Protein AF-A0A956KJZ8-F1 (afdb_monomer_lite)

Sequence (177 aa):
SEICVVSADRAAKLALGELGDSLGNTTLSHRFGDIADRRLLDSLNPMGWNHVMVLPPDRIEVATEADAQVLIALLHLRDLAEISKRPFSVVSEMRDVRSRDLAEVARADDFIISDRFLGLLLAQVSENPDLAVVFDEIFDPAGSEIYLRPATDYVLADREVDMHTLIEAGLRHGEVV

Secondary structure (DSSP, 8-state):
-EEEEEES-TTHHHHHHHHHHH-SS-EEEEEES-TT-HHHHHHH-GGG-SEEEE---TT--SHHHHHHHHHHHHHHHHHHHHHHT---EEEEE-S-HHHHHHHHHTT-SEEEE-HHHHHHHHHHHHH-TTHHHHHHHHHSSSS-------GGGTS-TTS---HHHHHHHHHHTT---

Structure (mmCIF, N/CA/C/O backbone):
data_AF-A0A956KJZ8-F1
#
_entry.id   AF-A0A956KJZ8-F1
#
loop_
_atom_site.group_PDB
_atom_site.id
_atom_site.type_symbol
_atom_site.label_atom_id
_atom_site.label_alt_id
_atom_site.label_comp_id
_atom_site.label_asym_id
_atom_site.label_entity_id
_atom_site.label_seq_id
_atom_site.pdbx_PDB_ins_code
_atom_site.Cartn_x
_atom_site.Cartn_y
_atom_site.Cartn_z
_atom_site.occupancy
_atom_site.B_iso_or_equiv
_atom_site.auth_seq_id
_atom_site.auth_comp_id
_atom_site.auth_asym_id
_atom_site.auth_atom_id
_atom_site.pdbx_PDB_model_num
ATOM 1 N N . SER A 1 1 ? -0.113 -17.307 0.979 1.00 86.38 1 SER A N 1
ATOM 2 C CA . SER A 1 1 ? -0.206 -16.115 0.112 1.00 86.38 1 SER A CA 1
ATOM 3 C C . SER A 1 1 ? 0.892 -16.143 -0.937 1.00 86.38 1 SER A C 1
ATOM 5 O O . SER A 1 1 ? 1.833 -16.912 -0.778 1.00 86.38 1 SER A O 1
ATOM 7 N N . GLU A 1 2 ? 0.787 -15.355 -2.004 1.00 92.31 2 GLU A N 1
ATOM 8 C CA . GLU A 1 2 ? 1.819 -15.254 -3.046 1.00 92.31 2 GLU A CA 1
ATOM 9 C C . GLU A 1 2 ? 2.195 -13.785 -3.253 1.00 92.31 2 GLU A C 1
ATOM 11 O O . GLU A 1 2 ? 1.316 -12.925 -3.259 1.00 92.31 2 GLU A O 1
ATOM 16 N N . ILE A 1 3 ? 3.490 -13.503 -3.418 1.00 94.12 3 ILE A N 1
ATOM 17 C CA . ILE A 1 3 ? 4.012 -12.188 -3.800 1.00 94.12 3 ILE A CA 1
ATOM 18 C C . ILE A 1 3 ? 4.891 -12.357 -5.042 1.00 94.12 3 ILE A C 1
ATOM 20 O O . ILE A 1 3 ? 5.822 -13.166 -5.056 1.00 94.12 3 ILE A O 1
ATOM 24 N N . CYS A 1 4 ? 4.625 -11.563 -6.079 1.00 94.31 4 CYS A N 1
ATOM 25 C CA . CYS A 1 4 ? 5.500 -11.417 -7.239 1.00 94.31 4 CYS A CA 1
ATOM 26 C C . CYS A 1 4 ? 6.158 -10.038 -7.212 1.00 94.31 4 CYS A C 1
ATOM 28 O O . CYS A 1 4 ? 5.480 -9.022 -7.347 1.00 94.31 4 CYS A O 1
ATOM 30 N N . VAL A 1 5 ? 7.483 -10.003 -7.084 1.00 94.88 5 VAL A N 1
ATOM 31 C CA . VAL A 1 5 ? 8.261 -8.760 -7.127 1.00 94.88 5 VAL A CA 1
ATOM 32 C C . VAL A 1 5 ? 8.785 -8.530 -8.538 1.00 94.88 5 VAL A C 1
ATOM 34 O O . VAL A 1 5 ? 9.417 -9.410 -9.131 1.00 94.88 5 VAL A O 1
ATOM 37 N N . VAL A 1 6 ? 8.548 -7.330 -9.061 1.00 94.25 6 VAL A N 1
ATOM 38 C CA . VAL A 1 6 ? 9.080 -6.869 -10.346 1.00 94.25 6 VAL A CA 1
ATOM 39 C C . VAL A 1 6 ? 10.152 -5.829 -10.074 1.00 94.25 6 VAL A C 1
ATOM 41 O O . VAL A 1 6 ? 9.886 -4.841 -9.397 1.00 94.25 6 VAL A O 1
ATOM 44 N N . SER A 1 7 ? 11.366 -6.048 -10.570 1.00 92.25 7 SER A N 1
ATOM 45 C CA . SER A 1 7 ? 12.454 -5.087 -10.385 1.00 92.25 7 SER A CA 1
ATOM 46 C C . SER A 1 7 ? 13.453 -5.128 -11.534 1.00 92.25 7 SER A C 1
ATOM 48 O O . SER A 1 7 ? 13.789 -6.192 -12.060 1.00 92.25 7 SER A O 1
ATOM 50 N N . ALA A 1 8 ? 13.979 -3.959 -11.896 1.00 89.62 8 ALA A N 1
ATOM 51 C CA . ALA A 1 8 ? 15.104 -3.828 -12.816 1.00 89.62 8 ALA A CA 1
ATOM 52 C C . ALA A 1 8 ? 16.460 -4.031 -12.109 1.00 89.62 8 ALA A C 1
ATOM 54 O O . ALA A 1 8 ? 17.511 -4.006 -12.757 1.00 89.62 8 ALA A O 1
ATOM 55 N N . ASP A 1 9 ? 16.469 -4.241 -10.787 1.00 89.12 9 ASP A N 1
ATOM 56 C CA . ASP A 1 9 ? 17.687 -4.520 -10.038 1.00 89.12 9 ASP A CA 1
ATOM 57 C C . ASP A 1 9 ? 18.096 -5.992 -10.173 1.00 89.12 9 ASP A C 1
ATOM 59 O O . ASP A 1 9 ? 17.392 -6.923 -9.780 1.00 89.12 9 ASP A O 1
ATOM 63 N N . ARG A 1 10 ? 19.301 -6.221 -10.700 1.00 83.69 10 ARG A N 1
ATOM 64 C CA . ARG A 1 10 ? 19.864 -7.569 -10.838 1.00 83.69 10 ARG A CA 1
ATOM 65 C C . ARG A 1 10 ? 20.178 -8.220 -9.491 1.00 83.69 10 ARG A C 1
ATOM 67 O O . ARG A 1 10 ? 20.184 -9.448 -9.420 1.00 83.69 10 ARG A O 1
ATOM 74 N N . ALA A 1 11 ? 20.426 -7.428 -8.448 1.00 88.38 11 ALA A N 1
ATOM 75 C CA . ALA A 1 11 ? 20.665 -7.926 -7.098 1.00 88.38 11 ALA A CA 1
ATOM 76 C C . ALA A 1 11 ? 19.375 -8.411 -6.415 1.00 88.38 11 ALA A C 1
ATOM 78 O O . ALA A 1 11 ? 19.447 -9.278 -5.543 1.00 88.38 11 ALA A O 1
ATOM 79 N N . ALA A 1 12 ? 18.201 -7.933 -6.854 1.00 89.50 12 ALA A N 1
ATOM 80 C CA . ALA A 1 12 ? 16.920 -8.273 -6.236 1.00 89.50 12 ALA A CA 1
ATOM 81 C C . ALA A 1 12 ? 16.673 -9.785 -6.211 1.00 89.50 12 ALA A C 1
ATOM 83 O O . ALA A 1 12 ? 16.219 -10.316 -5.206 1.00 89.50 12 ALA A O 1
ATOM 84 N N . LYS A 1 13 ? 17.044 -10.516 -7.272 1.00 89.31 13 LYS A N 1
ATOM 85 C CA . LYS A 1 13 ? 16.836 -11.973 -7.323 1.00 89.31 13 LYS A CA 1
ATOM 86 C C . LYS A 1 13 ? 17.518 -12.711 -6.166 1.00 89.31 13 LYS A C 1
ATOM 88 O O . LYS A 1 13 ? 16.949 -13.669 -5.656 1.00 89.31 13 LYS A O 1
ATOM 93 N N . LEU A 1 14 ? 18.734 -12.300 -5.803 1.00 89.94 14 LEU A N 1
ATOM 94 C CA . LEU A 1 14 ? 19.489 -12.938 -4.725 1.00 89.94 14 LEU A CA 1
ATOM 95 C C . LEU A 1 14 ? 18.870 -12.597 -3.367 1.00 89.94 14 LEU A C 1
ATOM 97 O O . LEU A 1 14 ? 18.540 -13.507 -2.617 1.00 89.94 14 LEU A O 1
ATOM 101 N N . ALA A 1 15 ? 18.631 -11.306 -3.112 1.00 90.62 15 ALA A N 1
ATOM 102 C CA . ALA A 1 15 ? 18.035 -10.831 -1.864 1.00 90.62 15 ALA A CA 1
ATOM 103 C C . ALA A 1 15 ? 16.642 -11.439 -1.612 1.00 90.62 15 ALA A C 1
ATOM 105 O O . ALA A 1 15 ? 16.332 -11.862 -0.504 1.00 90.62 15 ALA A O 1
ATOM 106 N N . LEU A 1 16 ? 15.816 -11.546 -2.658 1.00 91.75 16 LEU A N 1
ATOM 107 C CA . LEU A 1 16 ? 14.505 -12.192 -2.578 1.00 91.75 16 LEU A CA 1
ATOM 108 C C . LEU A 1 16 ? 14.628 -13.708 -2.373 1.00 91.75 16 LEU A C 1
ATOM 110 O O . LEU A 1 16 ? 13.782 -14.291 -1.710 1.00 91.75 16 LEU A O 1
ATOM 114 N N . GLY A 1 17 ? 15.667 -14.357 -2.903 1.00 89.62 17 GLY A N 1
ATOM 115 C CA . GLY A 1 17 ? 15.928 -15.771 -2.624 1.00 89.62 17 GLY A CA 1
ATOM 116 C C . GLY A 1 17 ? 16.179 -16.022 -1.136 1.00 89.62 17 GLY A C 1
ATOM 117 O O . GLY A 1 17 ? 15.500 -16.846 -0.534 1.00 89.62 17 GLY A O 1
ATOM 118 N N . GLU A 1 18 ? 17.085 -15.246 -0.537 1.00 91.00 18 GLU A N 1
ATOM 119 C CA . GLU A 1 18 ? 17.408 -15.327 0.896 1.00 91.00 18 GLU A CA 1
ATOM 120 C C . GLU A 1 18 ? 16.196 -14.999 1.779 1.00 91.00 18 GLU A C 1
ATOM 122 O O . GLU A 1 18 ? 15.930 -15.691 2.761 1.00 91.00 18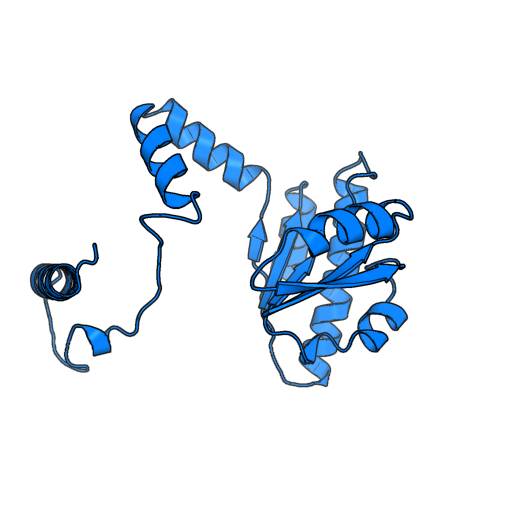 GLU A O 1
ATOM 127 N N . LEU A 1 19 ? 15.421 -13.974 1.405 1.00 91.75 19 LEU A N 1
ATOM 128 C CA . LEU A 1 19 ? 14.190 -13.626 2.110 1.00 91.75 19 LEU A CA 1
ATOM 129 C C . LEU A 1 19 ? 13.147 -14.742 1.998 1.00 91.75 19 LEU A C 1
ATOM 131 O O . LEU A 1 19 ? 12.525 -15.089 2.999 1.00 91.75 19 LEU A O 1
ATOM 135 N N . GLY A 1 20 ? 12.971 -15.321 0.807 1.00 90.69 20 GLY A N 1
ATOM 136 C CA . GLY A 1 20 ? 11.999 -16.380 0.538 1.00 90.69 20 GLY A CA 1
ATOM 137 C C . GLY A 1 20 ? 12.170 -17.598 1.443 1.00 90.69 20 GLY A C 1
ATOM 138 O O . GLY A 1 20 ? 11.173 -18.130 1.924 1.00 90.69 20 GLY A O 1
ATOM 139 N N . ASP A 1 21 ? 13.412 -17.972 1.752 1.00 89.50 21 ASP A N 1
ATOM 140 C CA . ASP A 1 21 ? 13.724 -19.096 2.644 1.00 89.50 21 ASP A CA 1
ATOM 141 C C . ASP A 1 21 ? 13.290 -18.848 4.102 1.00 89.50 21 ASP A C 1
ATOM 143 O O . ASP A 1 21 ? 13.084 -19.795 4.863 1.00 89.50 21 ASP A O 1
ATOM 147 N N . SER A 1 22 ? 13.120 -17.583 4.500 1.00 91.50 22 SER A N 1
ATOM 148 C CA . SER A 1 22 ? 12.670 -17.199 5.844 1.00 91.50 22 SER A CA 1
ATOM 149 C C . SER A 1 22 ? 11.145 -17.083 5.990 1.00 91.50 22 SER A C 1
ATOM 151 O O . SER A 1 22 ? 10.640 -16.981 7.110 1.00 91.50 22 SER A O 1
ATOM 153 N N . LEU A 1 23 ? 10.389 -17.099 4.885 1.00 90.94 23 LEU A N 1
ATOM 154 C CA . LEU A 1 23 ? 8.942 -16.873 4.896 1.00 90.94 23 LEU A CA 1
ATOM 155 C C . LEU A 1 23 ? 8.174 -18.176 5.164 1.00 90.94 23 LEU A C 1
ATOM 157 O O . LEU A 1 23 ? 8.284 -19.145 4.420 1.00 90.94 23 LEU A O 1
ATOM 161 N N . GLY A 1 24 ? 7.324 -18.187 6.196 1.00 90.31 24 GLY A N 1
ATOM 162 C CA . GLY A 1 24 ? 6.520 -19.370 6.548 1.00 90.31 24 GLY A CA 1
ATOM 163 C C . GLY A 1 24 ? 5.178 -19.490 5.814 1.00 90.31 24 GLY A C 1
ATOM 164 O O . GLY A 1 24 ? 4.697 -20.595 5.581 1.00 90.31 24 GLY A O 1
ATOM 165 N N . ASN A 1 25 ? 4.570 -18.359 5.435 1.00 90.44 25 ASN A N 1
ATOM 166 C CA . ASN A 1 25 ? 3.172 -18.301 4.970 1.00 90.44 25 ASN A CA 1
ATOM 167 C C . ASN A 1 25 ? 3.009 -17.750 3.540 1.00 90.44 25 ASN A C 1
ATOM 169 O O . ASN A 1 25 ? 1.884 -17.660 3.026 1.00 90.44 25 ASN A O 1
ATOM 173 N N . THR A 1 26 ? 4.114 -17.374 2.890 1.00 92.94 26 THR A N 1
ATOM 174 C CA . THR A 1 26 ? 4.093 -16.672 1.603 1.00 92.94 26 THR A CA 1
ATOM 175 C C . THR A 1 26 ? 5.145 -17.209 0.653 1.00 92.94 26 THR A C 1
ATOM 177 O O . THR A 1 26 ? 6.315 -17.303 1.005 1.00 92.94 26 THR A O 1
ATOM 180 N N . THR A 1 27 ? 4.732 -17.518 -0.574 1.00 92.00 27 THR A N 1
ATOM 181 C CA . THR A 1 27 ? 5.649 -17.849 -1.663 1.00 92.00 27 THR A CA 1
ATOM 182 C C . THR A 1 27 ? 6.068 -16.582 -2.392 1.00 92.00 27 THR A C 1
ATOM 184 O O . THR A 1 27 ? 5.223 -15.760 -2.753 1.00 92.00 27 THR A O 1
ATOM 187 N N . LEU A 1 28 ? 7.367 -16.443 -2.635 1.00 94.31 28 LEU A N 1
ATOM 188 C CA . LEU A 1 28 ? 7.949 -15.276 -3.282 1.00 94.31 28 LEU A CA 1
ATOM 189 C C . LEU A 1 28 ? 8.457 -15.644 -4.676 1.00 94.31 28 LEU A C 1
ATOM 191 O O . LEU A 1 28 ? 9.179 -16.626 -4.851 1.00 94.31 28 LEU A O 1
ATOM 195 N N . SER A 1 29 ? 8.101 -14.842 -5.673 1.00 92.81 29 SER A N 1
ATOM 196 C CA . SER A 1 29 ? 8.642 -14.947 -7.026 1.00 92.81 29 SER A CA 1
ATOM 197 C C . SER A 1 29 ? 9.227 -13.613 -7.478 1.00 92.81 29 SER A C 1
ATOM 199 O O . SER A 1 29 ? 8.850 -12.546 -6.993 1.00 92.81 29 SER A O 1
ATOM 201 N N . HIS A 1 30 ? 10.180 -13.676 -8.407 1.00 93.88 30 HIS A N 1
ATOM 202 C CA . HIS A 1 30 ? 10.850 -12.496 -8.943 1.00 93.88 30 HIS A CA 1
ATOM 203 C C . HIS A 1 30 ? 10.786 -12.468 -10.468 1.00 93.88 30 HIS A C 1
ATOM 205 O O . HIS A 1 30 ? 11.073 -13.466 -11.140 1.00 93.88 30 HIS A O 1
ATOM 211 N N . ARG A 1 31 ? 10.468 -11.295 -11.015 1.00 93.56 31 ARG A N 1
ATOM 212 C CA . ARG A 1 31 ? 10.462 -11.004 -12.448 1.00 93.56 31 ARG A CA 1
ATOM 213 C C . ARG A 1 31 ? 11.357 -9.797 -12.706 1.00 93.56 31 ARG A C 1
ATOM 215 O O . ARG A 1 31 ? 11.109 -8.708 -12.207 1.00 93.56 31 ARG A O 1
ATOM 222 N N . PHE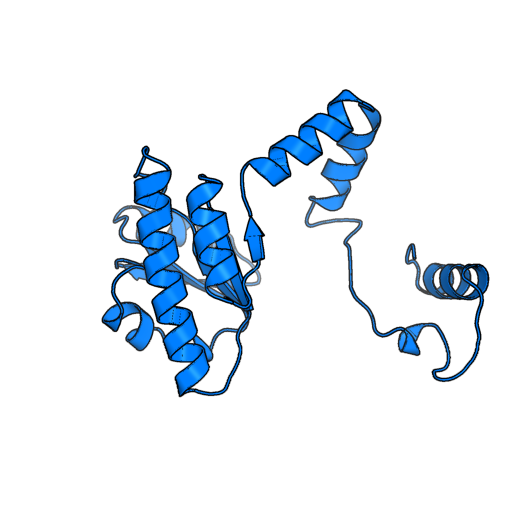 A 1 32 ? 12.400 -10.000 -13.504 1.00 93.56 32 PHE A N 1
ATOM 223 C CA . PHE A 1 32 ? 13.275 -8.904 -13.901 1.00 93.56 32 PHE A CA 1
ATOM 224 C C . PHE A 1 32 ? 12.590 -8.041 -14.963 1.00 93.56 32 PHE A C 1
ATOM 226 O O . PHE A 1 32 ? 12.160 -8.578 -15.987 1.00 93.56 32 PHE A O 1
ATOM 233 N N . GLY A 1 33 ? 12.539 -6.728 -14.754 1.00 92.75 33 GLY A N 1
ATOM 234 C CA . GLY A 1 33 ? 12.029 -5.795 -15.753 1.00 92.75 33 GLY A CA 1
ATOM 235 C C . GLY A 1 33 ? 11.684 -4.414 -15.204 1.00 92.75 33 GLY A C 1
ATOM 236 O O . GLY A 1 33 ? 11.777 -4.167 -14.005 1.00 92.75 33 GLY A O 1
ATOM 237 N N . ASP A 1 34 ? 11.319 -3.521 -16.119 1.00 91.81 34 ASP A N 1
ATOM 238 C CA . ASP A 1 34 ? 10.945 -2.137 -15.838 1.00 91.81 34 ASP A CA 1
ATOM 239 C C . ASP A 1 34 ? 9.426 -2.019 -15.656 1.00 91.81 34 ASP A C 1
ATOM 241 O O . ASP A 1 34 ? 8.656 -2.449 -16.516 1.00 91.81 34 ASP A O 1
ATOM 245 N N . ILE A 1 35 ? 8.999 -1.423 -14.544 1.00 91.62 35 ILE A N 1
ATOM 246 C CA . ILE A 1 35 ? 7.585 -1.192 -14.228 1.00 91.62 35 ILE A CA 1
ATOM 247 C C . ILE A 1 35 ? 6.912 -0.215 -15.204 1.00 91.62 35 ILE A C 1
ATOM 249 O O . ILE A 1 35 ? 5.694 -0.257 -15.356 1.00 91.62 35 ILE A O 1
ATOM 253 N N . ALA A 1 36 ? 7.685 0.622 -15.901 1.00 91.50 36 ALA A N 1
ATOM 254 C CA . ALA A 1 36 ? 7.182 1.508 -16.943 1.00 91.50 36 ALA A CA 1
ATOM 255 C C . ALA A 1 36 ? 6.953 0.788 -18.291 1.00 91.50 36 ALA A C 1
ATOM 257 O O . ALA A 1 36 ? 6.367 1.373 -19.203 1.00 91.50 36 ALA A O 1
ATOM 258 N N . ASP A 1 37 ? 7.380 -0.474 -18.455 1.00 94.75 37 ASP A N 1
ATOM 259 C CA . ASP A 1 37 ? 7.144 -1.241 -19.684 1.00 94.75 37 ASP A CA 1
ATOM 260 C C . ASP A 1 37 ? 5.758 -1.902 -19.681 1.00 94.75 37 ASP A C 1
ATOM 262 O O . ASP A 1 37 ? 5.509 -2.914 -19.017 1.00 94.75 37 ASP A O 1
ATOM 266 N N . ARG A 1 38 ? 4.859 -1.385 -20.525 1.00 93.31 38 ARG A N 1
ATOM 267 C CA . ARG A 1 38 ? 3.517 -1.949 -20.706 1.00 93.31 38 ARG A CA 1
ATOM 268 C C . ARG A 1 38 ? 3.514 -3.437 -21.064 1.00 93.31 38 ARG A C 1
ATOM 270 O O . ARG A 1 38 ? 2.670 -4.173 -20.563 1.00 93.31 38 ARG A O 1
ATOM 277 N N . ARG A 1 39 ? 4.437 -3.910 -21.908 1.00 94.19 39 ARG A N 1
ATOM 278 C CA . ARG A 1 39 ? 4.453 -5.324 -22.329 1.00 94.19 39 ARG A CA 1
ATOM 279 C C . ARG A 1 39 ? 4.779 -6.246 -21.164 1.00 94.19 39 ARG A C 1
ATOM 281 O O . ARG A 1 39 ? 4.248 -7.356 -21.088 1.00 94.19 39 ARG A O 1
ATOM 288 N N . LEU A 1 40 ? 5.652 -5.791 -20.266 1.00 94.56 40 LEU A N 1
ATOM 289 C CA . LEU A 1 40 ? 5.950 -6.509 -19.038 1.00 94.56 40 LEU A CA 1
ATOM 290 C C . LEU A 1 40 ? 4.704 -6.580 -18.158 1.00 94.56 40 LEU A C 1
ATOM 292 O O . LEU A 1 40 ? 4.332 -7.685 -17.764 1.00 94.56 40 LEU A O 1
ATOM 296 N N . LEU A 1 41 ? 4.048 -5.442 -17.907 1.00 92.44 41 LEU A N 1
ATOM 297 C CA . LEU A 1 41 ? 2.823 -5.385 -17.106 1.00 92.44 41 LEU A CA 1
ATOM 298 C C . LEU A 1 41 ? 1.735 -6.304 -17.672 1.00 92.44 41 LEU A C 1
ATOM 300 O O . LEU A 1 41 ? 1.188 -7.111 -16.926 1.00 92.44 41 LEU A O 1
ATOM 304 N N . ASP A 1 42 ? 1.503 -6.289 -18.986 1.00 92.25 42 ASP A N 1
ATOM 305 C CA . ASP A 1 42 ? 0.559 -7.198 -19.651 1.00 92.25 42 ASP A CA 1
ATOM 306 C C . ASP A 1 42 ? 0.899 -8.675 -19.374 1.00 92.25 42 ASP A C 1
ATOM 308 O O . ASP A 1 42 ? 0.022 -9.483 -19.064 1.00 92.25 42 ASP A O 1
ATOM 312 N N . SER A 1 43 ? 2.187 -9.037 -19.430 1.00 93.69 43 SER A N 1
ATOM 313 C CA . SER A 1 43 ? 2.659 -10.413 -19.203 1.00 93.69 43 SER A CA 1
ATOM 314 C C . SER A 1 43 ? 2.499 -10.910 -17.760 1.00 93.69 43 SER A C 1
ATOM 316 O O . SER A 1 43 ? 2.582 -12.118 -17.513 1.00 93.69 43 SER A O 1
ATOM 318 N N . LEU A 1 44 ? 2.322 -9.994 -16.804 1.00 92.19 44 LEU A N 1
ATOM 319 C CA . LEU A 1 44 ? 2.135 -10.304 -15.385 1.00 92.19 44 LEU A CA 1
ATOM 320 C C . LEU A 1 44 ? 0.670 -10.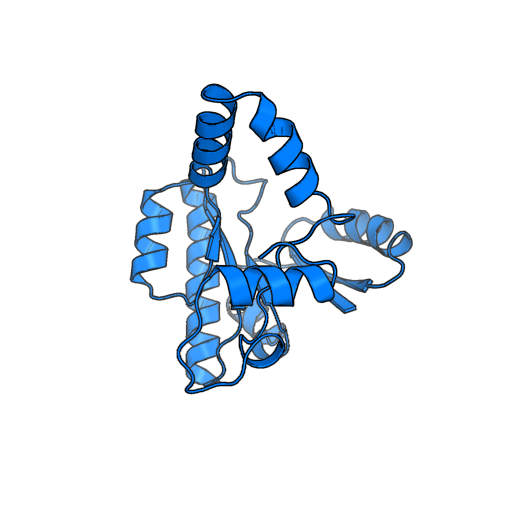560 -15.032 1.00 92.19 44 LEU A C 1
ATOM 322 O O . LEU A 1 44 ? 0.398 -11.072 -13.948 1.00 92.19 44 LEU A O 1
ATOM 326 N N . ASN A 1 45 ? -0.252 -10.227 -15.942 1.00 89.38 45 ASN A N 1
ATOM 327 C CA . ASN A 1 45 ? -1.693 -10.283 -15.723 1.00 89.38 45 ASN A CA 1
ATOM 328 C C . ASN A 1 45 ? -2.099 -9.655 -14.367 1.00 89.38 45 ASN A C 1
ATOM 330 O O . ASN A 1 45 ? -2.551 -10.378 -13.473 1.00 89.38 45 ASN A O 1
ATOM 334 N N . PRO A 1 46 ? -1.958 -8.323 -14.193 1.00 87.19 46 PRO A N 1
ATOM 335 C CA . PRO A 1 46 ? -2.191 -7.635 -12.917 1.00 87.19 46 PRO A CA 1
ATOM 336 C C . PRO A 1 46 ? -3.589 -7.906 -12.346 1.00 87.19 46 PRO A C 1
ATOM 338 O O . PRO A 1 46 ? -3.770 -8.004 -11.141 1.00 87.19 46 PRO A O 1
ATOM 341 N N . MET A 1 47 ? -4.554 -8.167 -13.230 1.00 83.19 47 MET A N 1
ATOM 342 C CA . MET A 1 47 ? -5.945 -8.502 -12.913 1.00 83.19 47 MET A CA 1
ATOM 343 C C . MET A 1 47 ? -6.133 -9.800 -12.118 1.00 83.19 47 MET A C 1
ATOM 345 O O . MET A 1 47 ? -7.223 -10.054 -11.605 1.00 83.19 47 MET A O 1
ATOM 349 N N . GLY A 1 48 ? -5.118 -10.666 -12.092 1.00 88.00 48 GLY A N 1
ATOM 350 C CA . GLY A 1 48 ? -5.111 -11.885 -11.286 1.00 88.00 48 GLY A CA 1
ATOM 351 C C . GLY A 1 48 ? -4.730 -11.651 -9.822 1.00 88.00 48 GLY A C 1
ATOM 352 O O . GLY A 1 48 ? -4.902 -12.560 -9.015 1.00 88.00 48 GLY A O 1
ATOM 353 N N . TRP A 1 49 ? -4.231 -10.461 -9.482 1.00 88.88 49 TRP A N 1
ATOM 354 C CA . TRP A 1 49 ? -3.735 -10.122 -8.152 1.00 88.88 49 TRP A CA 1
ATOM 355 C C . TRP A 1 49 ? -4.778 -9.328 -7.364 1.00 88.88 49 TRP A C 1
ATOM 357 O O . TRP A 1 49 ? -5.519 -8.522 -7.922 1.00 88.88 49 TRP A O 1
ATOM 367 N N . ASN A 1 50 ? -4.843 -9.554 -6.050 1.00 85.25 50 ASN A N 1
ATOM 368 C CA . ASN A 1 50 ? -5.772 -8.820 -5.183 1.00 85.25 50 ASN A CA 1
ATOM 369 C C . ASN A 1 50 ? -5.319 -7.374 -4.948 1.00 85.25 50 ASN A C 1
ATOM 371 O O . ASN A 1 50 ? -6.148 -6.466 -4.907 1.00 85.25 50 ASN A O 1
ATOM 375 N N . HIS A 1 51 ? -4.006 -7.185 -4.822 1.00 87.56 51 HIS A N 1
ATOM 376 C CA . HIS A 1 51 ? -3.367 -5.901 -4.575 1.00 87.56 51 HIS A CA 1
ATOM 377 C C . HIS A 1 51 ? -2.115 -5.788 -5.439 1.00 87.56 51 HIS A C 1
ATOM 379 O O . HIS A 1 51 ? -1.370 -6.760 -5.585 1.00 87.56 51 HIS A O 1
ATOM 385 N N . VAL A 1 52 ? -1.881 -4.600 -5.985 1.00 91.12 52 VAL A N 1
ATOM 386 C CA . VAL A 1 52 ? -0.669 -4.262 -6.732 1.00 91.12 52 VAL A CA 1
ATOM 387 C C . VAL A 1 52 ? 0.003 -3.090 -6.032 1.00 91.12 52 VAL A C 1
ATOM 389 O O . VAL A 1 52 ? -0.635 -2.077 -5.769 1.00 91.12 52 VAL A O 1
ATOM 392 N N . MET A 1 53 ? 1.287 -3.230 -5.714 1.00 91.94 53 MET A N 1
ATOM 393 C CA . MET A 1 53 ? 2.083 -2.164 -5.107 1.00 91.94 53 MET A CA 1
ATOM 394 C C . MET A 1 53 ? 3.092 -1.638 -6.125 1.00 91.94 53 MET A C 1
ATOM 396 O O . MET A 1 53 ? 3.835 -2.423 -6.715 1.00 91.94 53 MET A O 1
ATOM 400 N N . VAL A 1 54 ? 3.116 -0.322 -6.329 1.00 91.56 54 VAL A N 1
ATOM 401 C CA . VAL A 1 54 ? 4.042 0.361 -7.239 1.00 91.56 54 VAL A CA 1
ATOM 402 C C . VAL A 1 54 ? 4.920 1.299 -6.424 1.00 91.56 54 VAL A C 1
ATOM 404 O O . VAL A 1 54 ? 4.453 2.283 -5.861 1.00 91.56 54 VAL A O 1
ATOM 407 N N . LEU A 1 55 ? 6.206 0.981 -6.340 1.00 89.62 55 LEU A N 1
ATOM 408 C CA . LEU A 1 55 ? 7.156 1.740 -5.533 1.00 89.62 55 LEU A CA 1
ATOM 409 C C . LEU A 1 55 ? 8.141 2.487 -6.441 1.00 89.62 55 LEU A C 1
ATOM 411 O O . LEU A 1 55 ? 8.521 1.952 -7.491 1.00 89.62 55 LEU A O 1
ATOM 415 N N . PRO A 1 56 ? 8.561 3.708 -6.065 1.00 87.69 56 PRO A N 1
ATOM 416 C CA . PRO A 1 56 ? 9.573 4.445 -6.799 1.00 87.69 56 PRO A CA 1
ATOM 417 C C . PRO A 1 56 ? 10.902 3.676 -6.773 1.00 87.69 56 PRO A C 1
ATOM 419 O O . PRO A 1 56 ? 11.266 3.105 -5.745 1.00 87.69 56 PRO A O 1
ATOM 422 N N . PRO A 1 57 ? 11.671 3.654 -7.874 1.00 84.25 57 PRO A N 1
ATOM 423 C CA . PRO A 1 57 ? 12.972 3.000 -7.874 1.00 84.25 57 PRO A CA 1
ATOM 424 C C . PRO A 1 57 ? 13.947 3.681 -6.902 1.00 84.25 57 PRO A C 1
ATOM 426 O O . PRO A 1 57 ? 14.302 4.845 -7.081 1.00 84.25 57 PRO A O 1
ATOM 429 N N . ASP A 1 58 ? 14.475 2.930 -5.934 1.00 76.56 58 ASP A N 1
ATOM 430 C CA . ASP A 1 58 ? 15.399 3.462 -4.916 1.00 76.56 58 ASP A CA 1
ATOM 431 C C . ASP A 1 58 ? 16.709 4.022 -5.483 1.00 76.56 58 ASP A C 1
ATOM 433 O O . ASP A 1 58 ? 17.361 4.860 -4.866 1.00 76.56 58 ASP A O 1
ATOM 437 N N . ARG A 1 59 ? 17.110 3.568 -6.674 1.00 77.44 59 ARG A N 1
ATOM 438 C CA . ARG A 1 59 ? 18.350 4.001 -7.338 1.00 77.44 59 ARG A CA 1
ATOM 439 C C . ARG A 1 59 ? 18.227 5.359 -8.034 1.00 77.44 59 ARG A C 1
ATOM 441 O O . ARG A 1 59 ? 19.238 5.873 -8.506 1.00 77.44 59 ARG A O 1
ATOM 448 N N . ILE A 1 60 ? 17.019 5.913 -8.138 1.00 80.19 60 ILE A N 1
ATOM 449 C CA . ILE A 1 60 ? 16.785 7.233 -8.722 1.00 80.19 60 ILE A CA 1
ATOM 450 C C . ILE A 1 60 ? 16.672 8.235 -7.574 1.00 80.19 60 ILE A C 1
ATOM 452 O O . ILE A 1 60 ? 15.667 8.295 -6.867 1.00 80.19 60 ILE A O 1
ATOM 456 N N . GLU A 1 61 ? 17.729 9.023 -7.385 1.00 80.25 61 GLU A N 1
ATOM 457 C CA . GLU A 1 61 ? 17.787 10.030 -6.316 1.00 80.25 61 GLU A CA 1
ATOM 458 C C . GLU A 1 61 ? 16.834 11.202 -6.577 1.00 80.25 61 GLU A C 1
ATOM 460 O O . GLU A 1 61 ? 16.293 11.803 -5.649 1.00 80.25 61 GLU A O 1
ATOM 465 N N . VAL A 1 62 ? 16.610 11.535 -7.850 1.00 85.56 62 VAL A N 1
ATOM 466 C CA . VAL A 1 62 ? 15.734 12.637 -8.239 1.00 85.56 62 VAL A CA 1
ATOM 467 C C . VAL A 1 62 ? 14.279 12.187 -8.113 1.00 85.56 62 VAL A C 1
ATOM 469 O O . VAL A 1 62 ? 13.764 11.475 -8.971 1.00 85.56 62 VAL A O 1
ATOM 472 N N . ALA A 1 63 ? 13.607 12.646 -7.054 1.00 82.94 63 ALA A N 1
ATOM 473 C CA . ALA A 1 63 ? 12.213 12.314 -6.743 1.00 82.94 63 ALA A CA 1
ATOM 474 C C . ALA A 1 63 ? 11.274 12.420 -7.957 1.00 82.94 63 ALA A C 1
ATOM 476 O O . ALA A 1 63 ? 10.526 11.493 -8.240 1.00 82.94 63 ALA A O 1
ATOM 477 N N . THR A 1 64 ? 11.369 13.502 -8.732 1.00 84.94 64 THR A N 1
ATOM 478 C CA . THR A 1 64 ? 10.511 13.718 -9.906 1.00 84.94 64 THR A CA 1
ATOM 479 C C . THR A 1 64 ? 10.727 12.697 -11.023 1.00 84.94 64 THR A C 1
ATOM 481 O O . THR A 1 64 ? 9.787 12.386 -11.749 1.00 84.94 64 THR A O 1
ATOM 484 N N . GLU A 1 65 ? 11.940 12.168 -11.182 1.00 88.12 65 GLU A N 1
ATOM 485 C CA . GLU A 1 65 ? 12.242 11.139 -12.179 1.00 88.12 65 GLU A CA 1
ATOM 486 C C . GLU A 1 65 ? 11.740 9.765 -11.721 1.00 88.12 65 GLU A C 1
ATOM 488 O O . GLU A 1 65 ? 11.141 9.034 -12.512 1.00 88.12 65 GLU A O 1
ATOM 493 N N . ALA A 1 66 ? 11.916 9.440 -10.436 1.00 88.56 66 ALA A N 1
ATOM 494 C CA . ALA A 1 66 ? 11.392 8.210 -9.848 1.00 88.56 66 ALA A CA 1
ATOM 495 C C . ALA A 1 66 ? 9.855 8.178 -9.920 1.00 88.56 66 ALA A C 1
ATOM 497 O O . ALA A 1 66 ? 9.266 7.213 -10.413 1.00 88.56 66 ALA A O 1
ATOM 498 N N . ASP A 1 67 ? 9.214 9.280 -9.526 1.00 88.69 67 ASP A N 1
ATOM 499 C CA . ASP A 1 67 ? 7.762 9.452 -9.564 1.00 88.69 67 ASP A CA 1
ATOM 500 C C . ASP A 1 67 ? 7.202 9.428 -10.993 1.00 88.69 67 ASP A C 1
ATOM 502 O O . ASP A 1 67 ? 6.067 9.002 -11.202 1.00 88.69 67 ASP A O 1
ATOM 506 N N . ALA A 1 68 ? 7.975 9.854 -11.998 1.00 89.12 68 ALA A N 1
ATOM 507 C CA . ALA A 1 68 ? 7.549 9.768 -13.392 1.00 89.12 68 ALA A CA 1
ATOM 508 C C . ALA A 1 68 ? 7.396 8.308 -13.852 1.00 89.12 68 ALA A C 1
ATOM 510 O O . ALA A 1 68 ? 6.439 7.995 -14.561 1.00 89.12 68 ALA A O 1
ATOM 511 N N . GLN A 1 69 ? 8.292 7.406 -13.432 1.00 90.19 69 GLN A N 1
ATOM 512 C CA . GLN A 1 69 ? 8.170 5.975 -13.747 1.00 90.19 69 GLN A CA 1
ATOM 513 C C . GLN A 1 69 ? 6.958 5.351 -13.062 1.00 90.19 69 GLN A C 1
ATOM 515 O O . GLN A 1 69 ? 6.205 4.610 -13.695 1.00 90.19 69 GLN A O 1
ATOM 520 N N . VAL A 1 70 ? 6.740 5.708 -11.795 1.00 90.38 70 VAL A N 1
ATOM 521 C CA . VAL A 1 70 ? 5.547 5.317 -11.042 1.00 90.38 70 VAL A CA 1
ATOM 522 C C . VAL A 1 70 ? 4.288 5.780 -11.773 1.00 90.38 70 VAL A C 1
ATOM 524 O O . VAL A 1 70 ? 3.434 4.958 -12.088 1.00 90.38 70 VAL A O 1
ATOM 527 N N . LEU A 1 71 ? 4.199 7.059 -12.148 1.00 88.81 71 LEU A N 1
ATOM 528 C CA . LEU A 1 71 ? 3.041 7.605 -12.857 1.00 88.81 71 LEU A CA 1
ATOM 529 C C . LEU A 1 71 ? 2.772 6.875 -14.182 1.00 88.81 71 LEU A C 1
ATOM 531 O O . LEU A 1 71 ? 1.621 6.573 -14.491 1.00 88.81 71 LEU A O 1
ATOM 535 N N . ILE A 1 72 ? 3.814 6.553 -14.957 1.00 91.19 72 ILE A N 1
ATOM 536 C CA . ILE A 1 72 ? 3.672 5.765 -16.193 1.00 91.19 72 ILE A CA 1
ATOM 537 C C . ILE A 1 72 ? 3.101 4.372 -15.888 1.00 91.19 72 ILE A C 1
ATOM 539 O O . ILE A 1 72 ? 2.158 3.942 -16.558 1.00 91.19 72 ILE A O 1
ATOM 543 N N . ALA A 1 73 ? 3.620 3.689 -14.864 1.00 91.50 73 ALA A N 1
ATOM 544 C CA . ALA A 1 73 ? 3.115 2.387 -14.440 1.00 91.50 73 ALA A CA 1
ATOM 545 C C . ALA A 1 73 ? 1.638 2.462 -14.009 1.00 91.50 73 ALA A C 1
ATOM 547 O O . ALA A 1 73 ? 0.830 1.653 -14.469 1.00 91.50 73 ALA A O 1
ATOM 548 N N . LEU A 1 74 ? 1.250 3.470 -13.217 1.00 89.62 74 LEU A N 1
ATOM 549 C CA . LEU A 1 74 ? -0.142 3.686 -12.798 1.00 89.62 74 LEU A CA 1
ATOM 550 C C . LEU A 1 74 ? -1.074 3.922 -13.996 1.00 89.62 74 LEU A C 1
ATOM 552 O O . LEU A 1 74 ? -2.144 3.320 -14.085 1.00 89.62 74 LEU A O 1
ATOM 556 N N . LEU A 1 75 ? -0.651 4.727 -14.978 1.00 88.88 75 LEU A N 1
ATOM 557 C CA . LEU A 1 75 ? -1.420 4.948 -16.210 1.00 88.88 75 LEU A CA 1
ATOM 558 C C . LEU A 1 75 ? -1.629 3.646 -16.998 1.00 88.88 75 LEU A C 1
ATOM 560 O O . LEU A 1 75 ? -2.710 3.424 -17.550 1.00 88.88 75 LEU A O 1
ATOM 564 N N . HIS A 1 76 ? -0.615 2.781 -17.054 1.00 90.50 76 HIS A N 1
ATOM 565 C CA . HIS A 1 76 ? -0.721 1.475 -17.698 1.00 90.50 76 HIS A CA 1
ATOM 566 C C . HIS A 1 76 ? -1.651 0.517 -16.949 1.00 90.50 76 HIS A C 1
ATOM 568 O O . HIS A 1 76 ? -2.461 -0.154 -17.590 1.00 90.50 76 HIS A O 1
ATOM 574 N N . LEU A 1 77 ? -1.554 0.466 -15.620 1.00 89.12 77 LEU A N 1
ATOM 575 C CA . LEU A 1 77 ? -2.406 -0.361 -14.766 1.00 89.12 77 LEU A CA 1
ATOM 576 C C . LEU A 1 77 ? -3.876 0.065 -14.848 1.00 89.12 77 LEU A C 1
ATOM 578 O O . LEU A 1 77 ? -4.751 -0.793 -14.968 1.00 89.12 77 LEU A O 1
ATOM 582 N N . ARG A 1 78 ? -4.151 1.372 -14.888 1.00 85.25 78 ARG A N 1
ATOM 583 C CA . ARG A 1 78 ? -5.507 1.901 -15.079 1.00 85.25 78 ARG A CA 1
ATOM 584 C C . ARG A 1 78 ? -6.104 1.479 -16.417 1.00 85.25 78 ARG A C 1
ATOM 586 O O . ARG A 1 78 ? -7.222 0.978 -16.459 1.00 85.25 78 ARG A O 1
ATOM 593 N N . ASP A 1 79 ? -5.359 1.643 -17.509 1.00 87.62 79 ASP A N 1
ATOM 594 C CA . ASP A 1 79 ? -5.827 1.231 -18.838 1.00 87.62 79 ASP A CA 1
ATOM 595 C C . ASP A 1 79 ? -6.146 -0.281 -18.879 1.00 87.62 79 ASP A C 1
ATOM 597 O O . ASP A 1 79 ? -7.161 -0.696 -19.440 1.00 87.62 79 ASP A O 1
ATOM 601 N N . LEU A 1 80 ? -5.359 -1.113 -18.186 1.00 87.50 80 LEU A N 1
ATOM 602 C CA . LEU A 1 80 ? -5.659 -2.539 -18.010 1.00 87.50 80 LEU A CA 1
ATOM 603 C C . LEU A 1 80 ? -6.934 -2.804 -17.194 1.00 87.50 80 LEU A C 1
ATOM 605 O O . LEU A 1 80 ? -7.732 -3.678 -17.563 1.00 87.50 80 LEU A O 1
ATOM 609 N N . ALA A 1 81 ? -7.150 -2.059 -16.109 1.00 84.12 81 ALA A N 1
ATOM 610 C CA . ALA A 1 81 ? -8.357 -2.158 -15.290 1.00 84.12 81 ALA A CA 1
ATOM 611 C C . ALA A 1 81 ? -9.621 -1.783 -16.086 1.00 84.12 81 ALA A C 1
ATOM 613 O O . ALA A 1 81 ? -10.632 -2.491 -16.030 1.00 84.12 81 ALA A O 1
ATOM 614 N N . GLU A 1 82 ? -9.548 -0.716 -16.887 1.00 84.94 82 GLU A N 1
ATOM 615 C CA . GLU A 1 82 ? -10.646 -0.242 -17.735 1.00 84.94 82 GLU A CA 1
ATOM 616 C C . GLU A 1 82 ? -11.021 -1.267 -18.814 1.00 84.94 82 GLU A C 1
ATOM 618 O O . GLU A 1 82 ? -12.199 -1.612 -18.965 1.00 84.94 82 GLU A O 1
ATOM 623 N N . ILE A 1 83 ? -10.027 -1.812 -19.528 1.00 85.25 83 ILE A N 1
ATOM 624 C CA . ILE A 1 83 ? -10.241 -2.817 -20.584 1.00 85.25 83 ILE A CA 1
ATOM 625 C C . ILE A 1 83 ? -10.893 -4.084 -20.017 1.00 85.25 83 ILE A C 1
ATOM 627 O O . ILE A 1 83 ? -11.789 -4.667 -20.633 1.00 85.25 83 ILE A O 1
ATOM 631 N N . SER A 1 84 ? -10.453 -4.517 -18.837 1.00 80.81 84 SER A N 1
ATOM 632 C CA . SER A 1 84 ? -10.913 -5.756 -18.205 1.00 80.81 84 SER A CA 1
ATOM 633 C C . SER A 1 84 ? -12.201 -5.603 -17.387 1.00 80.81 84 SER A C 1
ATOM 635 O O . SER A 1 84 ? -12.775 -6.614 -16.970 1.00 80.81 84 SER A O 1
ATOM 637 N N . LYS A 1 85 ? -12.680 -4.366 -17.174 1.00 80.38 85 LYS A N 1
ATOM 638 C CA . LYS A 1 85 ? -13.839 -4.022 -16.325 1.00 80.38 85 LYS A CA 1
ATOM 639 C C . LYS A 1 85 ? -13.759 -4.623 -14.920 1.00 80.38 85 LYS A C 1
ATOM 641 O O . LYS A 1 85 ? -14.779 -5.000 -14.338 1.00 80.38 85 LYS A O 1
ATOM 646 N N . ARG A 1 86 ? -12.547 -4.751 -14.387 1.00 74.75 86 ARG A N 1
ATOM 647 C CA . ARG A 1 86 ? -12.297 -5.258 -13.040 1.00 74.75 86 ARG A CA 1
ATOM 648 C C . ARG A 1 86 ? -11.410 -4.254 -12.314 1.00 74.75 86 ARG A C 1
ATOM 650 O O . ARG A 1 86 ? -10.241 -4.161 -12.655 1.00 74.75 86 ARG A O 1
ATOM 657 N N . PRO A 1 87 ? -11.921 -3.496 -11.339 1.00 70.06 87 PRO A N 1
ATOM 658 C CA . PRO A 1 87 ? -11.035 -2.705 -10.501 1.00 70.06 87 PRO A CA 1
ATOM 659 C C . PRO A 1 87 ? -10.171 -3.651 -9.655 1.00 70.06 87 PRO A C 1
ATOM 661 O O . PRO A 1 87 ? -10.654 -4.680 -9.173 1.00 70.06 87 PRO A O 1
ATOM 664 N N . PHE A 1 88 ? -8.897 -3.312 -9.490 1.00 74.69 88 PHE A N 1
ATOM 665 C CA . PHE A 1 88 ? -8.001 -3.920 -8.510 1.00 74.69 88 PHE A CA 1
ATOM 666 C C . PHE A 1 88 ? -7.366 -2.802 -7.691 1.00 74.69 88 PHE A C 1
ATOM 668 O O . PHE A 1 88 ? -7.209 -1.687 -8.181 1.00 74.69 88 PHE A O 1
ATOM 675 N N . SER A 1 89 ? -7.045 -3.089 -6.433 1.00 80.44 89 SER A N 1
ATOM 676 C CA . SER A 1 89 ? -6.450 -2.095 -5.545 1.00 80.44 89 SER A CA 1
ATOM 677 C C . SER A 1 89 ? -4.992 -1.885 -5.933 1.00 80.44 89 SER A C 1
ATOM 679 O O . SER A 1 89 ? -4.202 -2.836 -5.912 1.00 80.44 89 SER A O 1
ATOM 681 N N . VAL A 1 90 ? -4.645 -0.646 -6.272 1.00 86.12 90 VAL A N 1
ATOM 682 C CA . VAL A 1 90 ? -3.259 -0.234 -6.470 1.00 86.12 90 VAL A CA 1
ATOM 683 C C . VAL A 1 90 ? -2.848 0.663 -5.312 1.00 86.12 90 VAL A C 1
ATOM 685 O O . VAL A 1 90 ? -3.577 1.557 -4.892 1.00 86.12 90 VAL A O 1
ATOM 688 N N . VAL A 1 91 ? -1.678 0.398 -4.752 1.00 88.12 91 VAL A N 1
ATOM 689 C CA . VAL A 1 91 ? -1.056 1.256 -3.746 1.00 88.12 91 VAL A CA 1
ATOM 690 C C . VAL A 1 91 ? 0.265 1.724 -4.313 1.00 88.12 91 VAL A C 1
ATOM 692 O O . VAL A 1 91 ? 1.029 0.925 -4.853 1.00 88.12 91 VAL A O 1
ATOM 695 N N . SER A 1 92 ? 0.533 3.016 -4.203 1.00 88.06 92 SER A N 1
ATOM 696 C CA . SER A 1 92 ? 1.736 3.619 -4.746 1.00 88.06 92 SER A CA 1
ATOM 697 C C . SER A 1 92 ? 2.417 4.512 -3.729 1.00 88.06 92 SER A C 1
ATOM 699 O O . SER A 1 92 ? 1.765 5.098 -2.871 1.00 88.06 92 SER A O 1
ATOM 701 N N . GLU A 1 93 ? 3.727 4.670 -3.855 1.00 86.75 93 GLU A N 1
ATOM 702 C CA . GLU A 1 93 ? 4.467 5.724 -3.160 1.00 86.75 93 GLU A CA 1
ATOM 703 C C . GLU A 1 93 ? 4.887 6.811 -4.160 1.00 86.75 93 GLU A C 1
ATOM 705 O O . GLU A 1 93 ? 5.246 6.502 -5.297 1.00 86.75 93 GLU A O 1
ATOM 710 N N . MET A 1 94 ? 4.812 8.080 -3.749 1.00 85.56 94 MET A N 1
ATOM 711 C CA . MET A 1 94 ? 5.327 9.228 -4.501 1.00 85.56 94 MET A CA 1
ATOM 712 C C . MET A 1 94 ? 5.984 10.238 -3.562 1.00 85.56 94 MET A C 1
ATOM 714 O O . MET A 1 94 ? 5.429 10.588 -2.517 1.00 85.56 94 MET A O 1
ATOM 718 N N . ARG A 1 95 ? 7.150 10.749 -3.959 1.00 83.44 95 ARG A N 1
ATOM 719 C CA . ARG A 1 95 ? 7.965 11.651 -3.130 1.00 83.44 95 ARG A CA 1
ATOM 720 C C . ARG A 1 95 ? 7.633 13.128 -3.378 1.00 83.44 95 ARG A C 1
ATOM 722 O O . ARG A 1 95 ? 7.608 13.925 -2.442 1.00 83.44 95 ARG A O 1
ATOM 729 N N . ASP A 1 96 ? 7.336 13.508 -4.621 1.00 82.56 96 ASP A N 1
ATOM 730 C CA . ASP A 1 96 ? 7.001 14.876 -5.022 1.00 82.56 96 ASP A CA 1
ATOM 731 C C . ASP A 1 96 ? 5.481 15.130 -5.013 1.00 82.56 96 ASP A C 1
ATOM 733 O O . ASP A 1 96 ? 4.678 14.459 -5.666 1.00 82.56 96 ASP A O 1
ATOM 737 N N . VAL A 1 97 ? 5.086 16.179 -4.291 1.00 78.75 97 VAL A N 1
ATOM 738 C CA . VAL A 1 97 ? 3.692 16.634 -4.146 1.00 78.75 97 VAL A CA 1
ATOM 739 C C . VAL A 1 97 ? 3.029 16.969 -5.488 1.00 78.75 97 VAL A C 1
ATOM 741 O O . VAL A 1 97 ? 1.852 16.678 -5.674 1.00 78.75 97 VAL A O 1
ATOM 744 N N . ARG A 1 98 ? 3.757 17.544 -6.449 1.00 81.31 98 ARG A N 1
ATOM 745 C CA . ARG A 1 98 ? 3.197 17.917 -7.758 1.00 81.31 98 ARG A CA 1
ATOM 746 C C . ARG A 1 98 ? 2.914 16.679 -8.596 1.00 81.31 98 ARG A C 1
ATOM 748 O O . ARG A 1 98 ? 1.914 16.636 -9.307 1.00 81.31 98 ARG A O 1
ATOM 755 N N . SER A 1 99 ? 3.787 15.677 -8.516 1.00 79.00 99 SER A N 1
ATOM 756 C CA . SER A 1 99 ? 3.579 14.390 -9.181 1.00 79.00 99 SER A CA 1
ATOM 757 C C . SER A 1 99 ? 2.358 13.669 -8.603 1.00 79.00 99 SER A C 1
ATOM 759 O O . SER A 1 99 ? 1.548 13.133 -9.359 1.00 79.00 99 SER A O 1
ATOM 761 N N . ARG A 1 100 ? 2.171 13.736 -7.279 1.00 78.19 100 ARG A N 1
ATOM 762 C CA . ARG A 1 100 ? 0.964 13.243 -6.603 1.00 78.19 100 ARG A CA 1
ATOM 763 C C . ARG A 1 100 ? -0.307 13.937 -7.100 1.00 78.19 100 ARG A C 1
ATOM 765 O O . ARG A 1 100 ? -1.269 13.246 -7.421 1.00 78.19 100 ARG A O 1
ATOM 772 N N . ASP A 1 101 ? -0.315 15.268 -7.199 1.00 79.69 101 ASP A N 1
ATOM 773 C CA . ASP A 1 101 ? -1.490 16.013 -7.682 1.00 79.69 101 ASP A CA 1
ATOM 774 C C . ASP A 1 101 ? -1.908 15.545 -9.091 1.00 79.69 101 ASP A C 1
ATOM 776 O O . ASP A 1 101 ? -3.095 15.413 -9.397 1.00 79.69 101 ASP A O 1
ATOM 780 N N . LEU A 1 102 ? -0.933 15.235 -9.954 1.00 77.12 102 LEU A N 1
ATOM 781 C CA . LEU A 1 102 ? -1.190 14.686 -11.289 1.00 77.12 102 LEU A CA 1
ATOM 782 C C . LEU A 1 102 ? -1.786 13.271 -11.241 1.00 77.12 102 LEU A C 1
ATOM 784 O O . LEU A 1 102 ? -2.682 12.961 -12.030 1.00 77.12 102 LEU A O 1
ATOM 788 N N . ALA A 1 103 ? -1.310 12.424 -10.328 1.00 74.75 103 ALA A N 1
ATOM 789 C CA . ALA A 1 103 ? -1.816 11.068 -10.143 1.00 74.75 103 ALA A CA 1
ATOM 790 C C . ALA A 1 103 ? -3.251 11.048 -9.573 1.00 74.75 103 ALA A C 1
ATOM 792 O O . ALA A 1 103 ? -4.081 10.266 -10.033 1.00 74.75 103 ALA A O 1
ATOM 793 N N . GLU A 1 104 ? -3.596 11.964 -8.660 1.00 72.06 104 GLU A N 1
ATOM 794 C CA . GLU A 1 104 ? -4.966 12.103 -8.136 1.00 72.06 104 GLU A CA 1
ATOM 795 C C . GLU A 1 104 ? -5.955 12.543 -9.235 1.00 72.06 104 GLU A C 1
ATOM 797 O O . GLU A 1 104 ? -7.043 11.977 -9.381 1.00 72.06 104 GLU A O 1
ATOM 802 N N . VAL A 1 105 ? -5.568 13.508 -10.081 1.00 64.25 105 VAL A N 1
ATOM 803 C CA . VAL A 1 105 ? -6.385 13.955 -11.231 1.00 64.25 105 VAL A CA 1
ATOM 804 C C . VAL A 1 105 ? -6.595 12.832 -12.250 1.00 64.25 105 VAL A C 1
ATOM 806 O O . VAL A 1 105 ? -7.629 12.777 -12.922 1.00 64.25 105 VAL A O 1
ATOM 809 N N . ALA A 1 106 ? -5.645 11.904 -12.339 1.00 60.19 106 ALA A N 1
ATOM 810 C CA . ALA A 1 106 ? -5.722 10.738 -13.202 1.00 60.19 106 ALA A CA 1
ATOM 811 C C . ALA A 1 106 ? -6.755 9.684 -12.730 1.00 60.19 106 ALA A C 1
ATOM 813 O O . ALA A 1 106 ? -6.920 8.684 -13.432 1.00 60.19 106 ALA A O 1
ATOM 814 N N . ARG A 1 107 ? -7.489 9.914 -11.622 1.00 59.03 107 ARG A N 1
ATOM 815 C CA . ARG A 1 107 ? -8.519 9.008 -11.062 1.00 59.03 107 ARG A CA 1
ATOM 816 C C . ARG A 1 107 ? -8.043 7.566 -10.947 1.00 59.03 107 ARG A C 1
ATOM 818 O O . ARG A 1 107 ? -8.764 6.631 -11.286 1.00 59.03 107 ARG A O 1
ATOM 825 N N . ALA A 1 108 ? -6.801 7.398 -10.541 1.00 53.94 108 ALA A N 1
ATOM 826 C CA . ALA A 1 108 ? -6.347 6.084 -10.170 1.00 53.94 108 ALA A CA 1
ATOM 827 C C . ALA A 1 108 ? -7.078 5.724 -8.855 1.00 53.94 108 ALA A C 1
ATOM 829 O O . ALA A 1 108 ? -7.214 6.594 -7.989 1.00 53.94 108 ALA A O 1
ATOM 830 N N . ASP A 1 109 ? -7.634 4.515 -8.733 1.00 53.03 109 ASP A N 1
ATOM 831 C CA . ASP A 1 109 ? -8.313 4.017 -7.517 1.00 53.03 109 ASP A CA 1
ATOM 832 C C . ASP A 1 109 ? -7.271 3.713 -6.414 1.00 53.03 109 ASP A C 1
ATOM 834 O O . ASP A 1 109 ? -7.316 2.699 -5.710 1.00 53.03 109 ASP A O 1
ATOM 838 N N . ASP A 1 110 ? -6.294 4.610 -6.291 1.00 65.00 110 ASP A N 1
ATOM 839 C CA . ASP A 1 110 ? -4.959 4.315 -5.822 1.00 65.00 110 ASP A CA 1
ATOM 840 C C . ASP A 1 110 ? -4.694 5.072 -4.529 1.00 65.00 110 ASP A C 1
ATOM 842 O O . ASP A 1 110 ? -4.885 6.288 -4.428 1.00 65.00 110 ASP A O 1
ATOM 846 N N . PHE A 1 111 ? -4.205 4.355 -3.525 1.00 67.44 111 PHE A N 1
ATOM 847 C CA . PHE A 1 111 ? -3.691 5.000 -2.328 1.00 67.44 111 PHE A CA 1
ATOM 848 C C . PHE A 1 111 ? -2.250 5.440 -2.582 1.00 67.44 111 PHE A C 1
ATOM 850 O O . PHE A 1 111 ? -1.380 4.595 -2.792 1.00 67.44 111 PHE A O 1
ATOM 857 N N . ILE A 1 112 ? -1.998 6.752 -2.563 1.00 70.75 112 ILE A N 1
ATOM 858 C CA . ILE A 1 112 ? -0.659 7.321 -2.747 1.00 70.75 112 ILE A CA 1
ATOM 859 C C . ILE A 1 112 ? -0.075 7.719 -1.389 1.00 70.75 112 ILE A C 1
ATOM 861 O O . ILE A 1 112 ? -0.508 8.691 -0.759 1.00 70.75 112 ILE A O 1
ATOM 865 N N . ILE A 1 113 ? 0.947 6.986 -0.959 1.00 74.19 113 ILE A N 1
ATOM 866 C CA . ILE A 1 113 ? 1.767 7.298 0.212 1.00 74.19 113 ILE A CA 1
ATOM 867 C C . ILE A 1 113 ? 2.824 8.322 -0.200 1.00 74.19 113 ILE A C 1
ATOM 869 O O . ILE A 1 113 ? 3.444 8.201 -1.250 1.00 74.19 113 ILE A O 1
ATOM 873 N N . SER A 1 114 ? 3.023 9.353 0.617 1.00 74.62 114 SER A N 1
ATOM 874 C CA . SER A 1 114 ? 4.029 10.393 0.360 1.00 74.62 114 SER A CA 1
ATOM 875 C C . SER A 1 114 ? 4.711 10.809 1.651 1.00 74.62 114 SER A C 1
ATOM 877 O O . SER A 1 114 ? 4.145 10.617 2.731 1.00 74.62 114 SER A O 1
ATOM 879 N N . ASP A 1 115 ? 5.851 11.490 1.545 1.00 79.81 115 ASP A N 1
ATOM 880 C CA . ASP A 1 115 ? 6.581 12.075 2.681 1.00 79.81 115 ASP A CA 1
ATOM 881 C C . ASP A 1 115 ? 5.704 12.993 3.551 1.00 79.81 115 ASP A C 1
ATOM 883 O O . ASP A 1 115 ? 5.967 13.199 4.737 1.00 79.81 115 ASP A O 1
ATOM 887 N N . ARG A 1 116 ? 4.597 13.510 3.000 1.00 81.00 116 ARG A N 1
ATOM 888 C CA . ARG A 1 116 ? 3.593 14.258 3.763 1.00 81.00 116 ARG A CA 1
ATOM 889 C C . ARG A 1 116 ? 2.981 13.427 4.893 1.00 81.00 116 ARG A C 1
ATOM 891 O O . ARG A 1 116 ? 2.718 13.986 5.952 1.00 81.00 116 ARG A O 1
ATOM 898 N N . PHE A 1 117 ? 2.739 12.131 4.685 1.00 84.00 117 PHE A N 1
ATOM 899 C CA . PHE A 1 117 ? 2.218 11.243 5.728 1.00 84.00 117 PHE A CA 1
ATOM 900 C C . PHE A 1 117 ? 3.188 11.173 6.908 1.00 84.00 117 PHE A C 1
ATOM 902 O O . PHE A 1 117 ? 2.790 11.425 8.044 1.00 84.00 117 PHE A O 1
ATOM 909 N N . LEU A 1 118 ? 4.477 10.965 6.622 1.00 86.44 118 LEU A N 1
ATOM 910 C CA . LEU A 1 118 ? 5.528 10.996 7.634 1.00 86.44 118 LEU A CA 1
ATOM 911 C C . LEU A 1 118 ? 5.592 12.361 8.337 1.00 86.44 118 LEU A C 1
ATOM 913 O O . LEU A 1 118 ? 5.672 12.422 9.559 1.00 86.44 118 LEU A O 1
ATOM 917 N N . GLY A 1 119 ? 5.474 13.462 7.590 1.00 90.50 119 GLY A N 1
ATOM 918 C CA . GLY A 1 119 ? 5.414 14.810 8.161 1.00 90.50 119 GLY A CA 1
ATOM 919 C C . GLY A 1 119 ? 4.237 15.020 9.124 1.00 90.50 119 GLY A C 1
ATOM 920 O O . GLY A 1 119 ? 4.405 15.654 10.164 1.00 90.50 119 GLY A O 1
ATOM 921 N N . LEU A 1 120 ? 3.059 14.464 8.822 1.00 91.56 120 LEU A N 1
ATOM 922 C CA . LEU A 1 120 ? 1.887 14.522 9.706 1.00 91.56 120 LEU A CA 1
ATOM 923 C C . LEU A 1 120 ? 2.069 13.673 10.969 1.00 91.56 120 LEU A C 1
ATOM 925 O O . LEU A 1 120 ? 1.637 14.090 12.043 1.00 91.56 120 LEU A O 1
ATOM 929 N N . LEU A 1 121 ? 2.707 12.506 10.861 1.00 92.62 121 LEU A N 1
ATOM 930 C CA . LEU A 1 121 ? 3.064 11.693 12.027 1.00 92.62 121 LEU A CA 1
ATOM 931 C C . LEU A 1 121 ? 4.049 12.445 12.927 1.00 92.62 121 LEU A C 1
ATOM 933 O O . LEU A 1 121 ? 3.803 12.596 14.121 1.00 92.62 121 LEU A O 1
ATOM 937 N N . LEU A 1 122 ? 5.115 13.002 12.347 1.00 94.38 122 LEU A N 1
ATOM 938 C CA . LEU A 1 122 ? 6.118 13.768 13.088 1.00 94.38 122 LEU A CA 1
ATOM 939 C C . LEU A 1 122 ? 5.526 15.006 13.763 1.00 94.38 122 LEU A C 1
ATOM 941 O O . LEU A 1 122 ? 5.897 15.309 14.895 1.00 94.38 122 LEU A O 1
ATOM 945 N N . ALA A 1 123 ? 4.600 15.707 13.106 1.00 97.25 123 ALA A N 1
ATOM 946 C CA . ALA A 1 123 ? 3.900 16.841 13.702 1.00 97.25 123 ALA A CA 1
ATOM 947 C C . ALA A 1 123 ? 3.085 16.415 14.935 1.00 97.25 123 ALA A C 1
ATOM 949 O O . ALA A 1 123 ? 3.170 17.061 15.975 1.00 97.25 123 ALA A O 1
ATOM 950 N N . GLN A 1 124 ? 2.358 15.296 14.851 1.00 97.12 124 GLN A N 1
ATOM 951 C CA . GLN A 1 124 ? 1.587 14.759 15.977 1.00 97.12 124 GLN A CA 1
ATOM 952 C C . GLN A 1 124 ? 2.484 14.330 17.143 1.00 97.12 124 GLN A C 1
ATOM 954 O O . GLN A 1 124 ? 2.206 14.692 18.282 1.00 97.12 124 GLN A O 1
ATOM 959 N N . VAL A 1 125 ? 3.589 13.632 16.866 1.00 97.25 125 VAL A N 1
ATOM 960 C CA . VAL A 1 125 ? 4.566 13.233 17.897 1.00 97.25 125 VAL A CA 1
ATOM 961 C C . VAL A 1 125 ? 5.267 14.450 18.510 1.00 97.25 125 VAL A C 1
ATOM 963 O O . VAL A 1 125 ? 5.568 14.459 19.700 1.00 97.25 125 VAL A O 1
ATOM 966 N N . SER A 1 126 ? 5.504 15.502 17.722 1.00 97.56 126 SER A N 1
ATOM 967 C CA . SER A 1 126 ? 6.108 16.746 18.218 1.00 97.56 126 SER A CA 1
ATOM 968 C C . SER A 1 126 ? 5.180 17.508 19.170 1.00 97.56 126 SER A C 1
ATOM 970 O O . SER A 1 126 ? 5.667 18.129 20.112 1.00 97.56 126 SER A O 1
ATOM 972 N N . GLU A 1 127 ? 3.865 17.456 18.939 1.00 97.88 127 GLU A N 1
ATOM 973 C CA . GLU A 1 127 ? 2.846 18.048 19.821 1.00 97.88 127 GLU A CA 1
ATOM 974 C C . GLU A 1 127 ? 2.575 17.180 21.060 1.00 97.88 127 GLU A C 1
ATOM 976 O O . GLU A 1 127 ? 2.350 17.703 22.152 1.00 97.88 127 GLU A O 1
ATOM 981 N N . ASN A 1 128 ? 2.616 15.853 20.915 1.00 97.81 128 ASN A N 1
ATOM 982 C CA . ASN A 1 128 ? 2.464 14.916 22.021 1.00 97.81 128 ASN A CA 1
ATOM 983 C C . ASN A 1 128 ? 3.404 13.702 21.868 1.00 97.81 128 ASN A C 1
ATOM 985 O O . ASN A 1 128 ? 3.077 12.769 21.128 1.00 97.81 128 ASN A O 1
ATOM 989 N N . PRO A 1 129 ? 4.527 13.664 22.613 1.00 96.38 129 PRO A N 1
ATOM 990 C CA . PRO A 1 129 ? 5.484 12.560 22.558 1.00 96.38 129 PRO A CA 1
ATOM 991 C C . PRO A 1 129 ? 4.897 11.190 22.919 1.00 96.38 129 PRO A C 1
ATOM 993 O O . PRO A 1 129 ? 5.391 10.179 22.425 1.00 96.38 129 PRO A O 1
ATOM 996 N N . ASP A 1 130 ? 3.829 11.140 23.724 1.00 97.06 130 ASP A N 1
ATOM 997 C CA . ASP A 1 130 ? 3.181 9.880 24.111 1.00 97.06 130 ASP A CA 1
ATOM 998 C C . ASP A 1 130 ? 2.527 9.173 22.908 1.00 97.06 130 ASP A C 1
ATOM 1000 O O . ASP A 1 130 ? 2.333 7.957 22.930 1.00 97.06 130 ASP A O 1
ATOM 1004 N N . LEU A 1 131 ? 2.235 9.904 21.820 1.00 96.00 131 LEU A N 1
ATOM 1005 C CA . LEU A 1 131 ? 1.700 9.321 20.586 1.00 96.00 131 LEU A CA 1
ATOM 1006 C C . LEU A 1 131 ? 2.707 8.432 19.851 1.00 96.00 131 LEU A C 1
ATOM 1008 O O . LEU A 1 131 ? 2.282 7.601 19.055 1.00 96.00 131 LEU A O 1
ATOM 1012 N N . ALA A 1 132 ? 4.012 8.560 20.116 1.00 95.25 132 ALA A N 1
ATOM 1013 C CA . ALA A 1 132 ? 5.015 7.694 19.496 1.00 95.25 132 ALA A CA 1
ATOM 1014 C C . ALA A 1 132 ? 4.739 6.213 19.799 1.00 95.25 132 ALA A C 1
ATOM 1016 O O . ALA A 1 132 ? 4.695 5.402 18.883 1.00 95.25 132 ALA A O 1
ATOM 1017 N N . VAL A 1 133 ? 4.433 5.889 21.060 1.00 94.12 133 VAL A N 1
ATOM 1018 C CA . VAL A 1 133 ? 4.123 4.513 21.490 1.00 94.12 133 VAL A CA 1
ATOM 1019 C C . VAL A 1 133 ? 2.829 4.002 20.854 1.00 94.12 133 VAL A C 1
ATOM 1021 O O . VAL A 1 133 ? 2.718 2.825 20.531 1.00 94.12 133 VAL A O 1
ATOM 1024 N N . VAL A 1 134 ? 1.847 4.885 20.652 1.00 92.25 134 VAL A N 1
ATOM 1025 C CA . VAL A 1 134 ? 0.586 4.528 19.987 1.00 92.25 134 VAL A CA 1
ATOM 1026 C C . VAL A 1 134 ? 0.825 4.199 18.514 1.00 92.25 134 VAL A C 1
ATOM 1028 O O . VAL A 1 134 ? 0.281 3.220 18.014 1.00 92.25 134 VAL A O 1
ATOM 1031 N N . PHE A 1 135 ? 1.638 4.996 17.815 1.00 92.50 135 PHE A N 1
ATOM 1032 C CA . PHE A 1 135 ? 1.993 4.709 16.427 1.00 92.50 135 PHE A CA 1
ATOM 1033 C C . PHE A 1 135 ? 2.849 3.447 16.299 1.00 92.50 135 PHE A C 1
ATOM 1035 O O . PHE A 1 135 ? 2.616 2.681 15.370 1.00 92.50 135 PHE A O 1
ATOM 1042 N N . ASP A 1 136 ? 3.775 3.203 17.230 1.00 91.44 136 ASP A N 1
ATOM 1043 C CA . ASP A 1 136 ? 4.568 1.970 17.260 1.00 91.44 136 ASP A CA 1
ATOM 1044 C C . ASP A 1 136 ? 3.667 0.728 17.377 1.00 91.44 136 ASP A C 1
ATOM 1046 O O . ASP A 1 136 ? 3.846 -0.210 16.608 1.00 91.44 136 ASP A O 1
ATOM 1050 N N . GLU A 1 137 ? 2.657 0.742 18.258 1.00 91.31 137 GLU A N 1
ATOM 1051 C CA . GLU A 1 137 ? 1.682 -0.358 18.386 1.00 91.31 137 GLU A CA 1
ATOM 1052 C C . GLU A 1 137 ? 0.824 -0.524 17.121 1.00 91.31 137 GLU A C 1
ATOM 1054 O O . GLU A 1 137 ? 0.628 -1.640 16.660 1.00 91.31 137 GLU A O 1
ATOM 1059 N N . ILE A 1 138 ? 0.325 0.570 16.527 1.00 89.75 138 ILE A N 1
ATOM 1060 C CA . ILE A 1 138 ? -0.535 0.502 15.327 1.00 89.75 138 ILE A CA 1
ATOM 1061 C C . ILE A 1 138 ? 0.236 0.012 14.088 1.00 89.75 138 ILE A C 1
ATOM 1063 O O . ILE A 1 138 ? -0.365 -0.565 13.179 1.00 89.75 138 ILE A O 1
ATOM 1067 N N . PHE A 1 139 ? 1.542 0.281 14.006 1.00 89.44 139 PHE A N 1
ATOM 1068 C CA . PHE A 1 139 ? 2.387 -0.165 12.894 1.00 89.44 139 PHE A CA 1
ATOM 1069 C C . PHE A 1 139 ? 3.043 -1.530 13.129 1.00 89.44 139 PHE A C 1
ATOM 1071 O O . PHE A 1 139 ? 3.618 -2.080 12.183 1.00 89.44 139 PHE A O 1
ATOM 1078 N N . ASP A 1 140 ? 2.960 -2.086 14.340 1.00 90.19 140 ASP A N 1
ATOM 1079 C CA . ASP A 1 140 ? 3.407 -3.449 14.602 1.00 90.19 140 ASP A CA 1
ATOM 1080 C C . ASP A 1 140 ? 2.424 -4.439 13.945 1.00 90.19 140 ASP A C 1
ATOM 1082 O O . ASP A 1 140 ? 1.214 -4.368 14.168 1.00 90.19 140 ASP A O 1
ATOM 1086 N N . PRO A 1 141 ? 2.901 -5.374 13.101 1.00 84.69 141 PRO A N 1
ATOM 1087 C CA . PRO A 1 141 ? 2.048 -6.423 12.544 1.00 84.69 141 PRO A CA 1
ATOM 1088 C C . PRO A 1 141 ? 1.545 -7.428 13.597 1.00 84.69 141 PRO A C 1
ATOM 1090 O O . PRO A 1 141 ? 0.812 -8.354 13.251 1.00 84.69 141 PRO A O 1
ATOM 1093 N N . ALA A 1 142 ? 1.987 -7.324 14.850 1.00 86.62 142 ALA A N 1
ATOM 1094 C CA . ALA A 1 142 ? 1.476 -8.062 15.988 1.00 86.62 142 ALA A CA 1
ATOM 1095 C C . ALA A 1 142 ? 0.818 -7.106 16.992 1.00 86.62 142 ALA A C 1
ATOM 1097 O O . ALA A 1 142 ? 1.320 -6.026 17.263 1.00 86.62 142 ALA A O 1
ATOM 1098 N N . GLY A 1 143 ? -0.268 -7.556 17.622 1.00 86.75 143 GLY A N 1
ATOM 1099 C CA . GLY A 1 143 ? -0.973 -6.765 18.629 1.00 86.75 143 GLY A CA 1
ATOM 1100 C C . GLY A 1 143 ? -2.243 -6.138 18.070 1.00 86.75 143 GLY A C 1
ATOM 1101 O O . GLY A 1 143 ? -3.094 -6.850 17.530 1.00 86.75 143 GLY A O 1
ATOM 1102 N N . SER A 1 144 ? -2.410 -4.835 18.287 1.00 87.12 144 SER A N 1
ATOM 1103 C CA . SER A 1 144 ? -3.647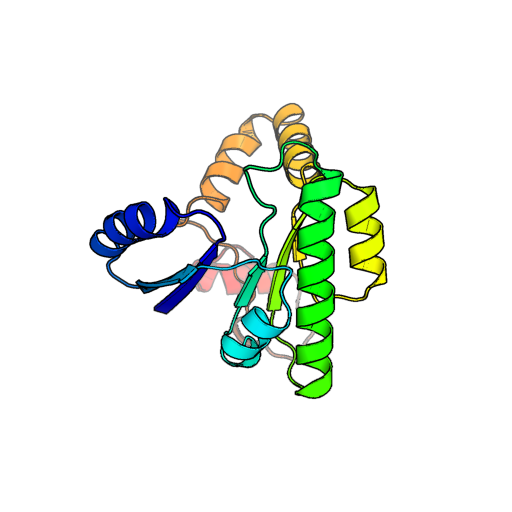 -4.115 17.970 1.00 87.12 144 SER A CA 1
ATOM 1104 C C . SER A 1 144 ? -3.659 -3.599 16.529 1.00 87.12 144 SER A C 1
ATOM 1106 O O . SER A 1 144 ? -2.950 -2.659 16.189 1.00 87.12 144 SER A O 1
ATOM 1108 N N . GLU A 1 145 ? -4.539 -4.150 15.694 1.00 88.94 145 GLU A N 1
ATOM 1109 C CA . GLU A 1 145 ? -4.672 -3.764 14.284 1.00 88.94 145 GLU A CA 1
ATOM 1110 C C . GLU A 1 145 ? -6.008 -3.060 13.991 1.00 88.94 145 GLU A C 1
ATOM 1112 O O . GLU A 1 145 ? -7.030 -3.300 14.640 1.00 88.94 145 GLU A O 1
ATOM 1117 N N . ILE A 1 146 ? -6.020 -2.211 12.959 1.00 89.12 146 ILE A N 1
ATOM 1118 C CA . 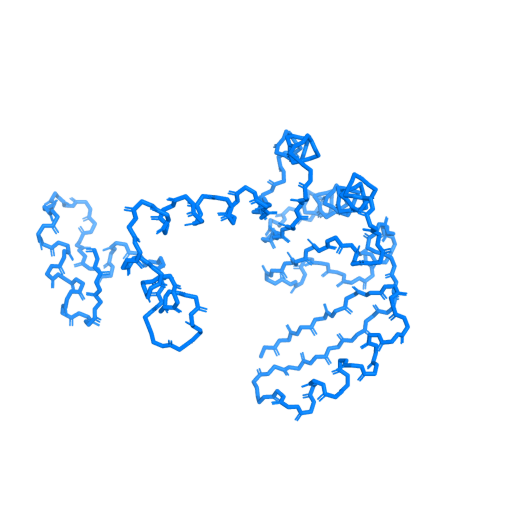ILE A 1 146 ? -7.226 -1.508 12.504 1.00 89.12 146 ILE A CA 1
ATOM 1119 C C . ILE A 1 146 ? -7.933 -2.338 11.429 1.00 89.12 146 ILE A C 1
ATOM 1121 O O . ILE A 1 146 ? -7.400 -2.552 10.341 1.00 89.12 146 ILE A O 1
ATOM 1125 N N . TYR A 1 147 ? -9.181 -2.726 11.699 1.00 89.44 147 TYR A N 1
ATOM 1126 C CA . TYR A 1 147 ? -10.029 -3.460 10.760 1.00 89.44 147 TYR A CA 1
ATOM 1127 C C . TYR A 1 147 ? -11.294 -2.682 10.408 1.00 89.44 147 TYR A C 1
ATOM 1129 O O . TYR A 1 147 ? -11.963 -2.120 11.270 1.00 89.44 147 TYR A O 1
ATOM 1137 N N . LEU A 1 148 ? -11.678 -2.724 9.130 1.00 90.81 148 LEU A N 1
ATOM 1138 C CA . LEU A 1 148 ? -13.011 -2.314 8.700 1.00 90.81 148 LEU A CA 1
ATOM 1139 C C . LEU A 1 148 ? -13.936 -3.529 8.726 1.00 90.81 148 LEU A C 1
ATOM 1141 O O . LEU A 1 148 ? -13.697 -4.526 8.043 1.00 90.81 148 LEU A O 1
ATOM 1145 N N . ARG A 1 149 ? -15.001 -3.432 9.518 1.00 91.19 149 ARG A N 1
ATOM 1146 C CA . ARG A 1 149 ? -15.982 -4.497 9.732 1.00 91.19 149 ARG A CA 1
ATOM 1147 C C . ARG A 1 149 ? -17.378 -3.999 9.347 1.00 91.19 149 ARG A C 1
ATOM 1149 O O . ARG A 1 149 ? -17.685 -2.825 9.574 1.00 91.19 149 ARG A O 1
ATOM 1156 N N . PRO A 1 150 ? -18.237 -4.841 8.751 1.00 93.00 150 PRO A N 1
ATOM 1157 C CA . PRO A 1 150 ? -19.633 -4.489 8.529 1.00 93.00 150 PRO A CA 1
ATOM 1158 C C . PRO A 1 150 ? -20.313 -4.068 9.836 1.00 93.00 150 PRO A C 1
ATOM 1160 O O . PRO A 1 150 ? -20.257 -4.788 10.827 1.00 93.00 150 PRO A O 1
ATOM 1163 N N . ALA A 1 151 ? -21.028 -2.939 9.836 1.00 90.94 151 ALA A N 1
ATOM 1164 C CA . ALA A 1 151 ? -21.771 -2.489 11.021 1.00 90.94 151 ALA A CA 1
ATOM 1165 C C . ALA A 1 151 ? -22.786 -3.542 11.514 1.00 90.94 151 ALA A C 1
ATOM 1167 O O . ALA A 1 151 ? -23.074 -3.628 12.706 1.00 90.94 151 ALA A O 1
ATOM 1168 N N . THR A 1 152 ? -23.280 -4.380 10.597 1.00 93.69 152 THR A N 1
ATOM 1169 C CA . THR A 1 152 ? -24.183 -5.502 10.880 1.00 93.69 152 THR A CA 1
ATOM 1170 C C . THR A 1 152 ? -23.589 -6.583 11.776 1.00 93.69 152 THR A C 1
ATOM 1172 O O . THR A 1 152 ? -24.348 -7.379 12.324 1.00 93.69 152 THR A O 1
ATOM 1175 N N . ASP A 1 153 ? -22.265 -6.614 11.940 1.00 92.69 153 ASP A N 1
ATOM 1176 C CA . ASP A 1 153 ? -21.592 -7.530 12.864 1.00 92.69 153 ASP A CA 1
ATOM 1177 C C . ASP A 1 153 ? -21.810 -7.108 14.330 1.00 92.69 153 ASP A C 1
ATOM 1179 O O . ASP A 1 153 ? -21.705 -7.940 15.229 1.00 92.69 153 ASP A O 1
ATOM 1183 N N . TYR A 1 154 ? -22.177 -5.841 14.567 1.00 92.25 154 TYR A N 1
ATOM 1184 C CA . TYR A 1 154 ? -22.333 -5.243 15.899 1.00 92.25 154 TYR A CA 1
ATOM 1185 C C . TYR A 1 154 ? -23.771 -4.831 16.211 1.00 92.25 154 TYR A C 1
ATOM 1187 O O . TYR A 1 154 ? -24.230 -4.959 17.347 1.00 92.25 154 TYR A O 1
ATOM 1195 N N . VAL A 1 155 ? -24.492 -4.308 15.216 1.00 92.69 155 VAL A N 1
ATOM 1196 C CA . VAL A 1 155 ? -25.832 -3.731 15.387 1.00 92.69 155 VAL A CA 1
ATOM 1197 C C . VAL A 1 155 ? -26.769 -4.150 14.260 1.00 92.69 155 VAL A C 1
ATOM 1199 O O . VAL A 1 155 ? -26.351 -4.463 13.151 1.00 92.69 155 VAL A O 1
ATOM 1202 N N . LEU A 1 156 ? -28.077 -4.150 14.524 1.00 91.62 156 LEU A N 1
ATOM 1203 C CA . LEU A 1 156 ? -29.066 -4.431 13.482 1.00 91.62 156 LEU A CA 1
ATOM 1204 C C . LEU A 1 156 ? -29.148 -3.260 12.497 1.00 91.62 156 LEU A C 1
ATOM 1206 O O . LEU A 1 156 ? -29.313 -2.114 12.914 1.00 91.62 156 LEU A O 1
ATOM 1210 N N . ALA A 1 157 ? -29.102 -3.570 11.199 1.00 89.81 157 ALA A N 1
ATOM 1211 C CA . ALA A 1 157 ? -29.357 -2.594 10.144 1.00 89.81 157 ALA A CA 1
ATOM 1212 C C . ALA A 1 157 ? -30.747 -1.947 10.299 1.00 89.81 157 ALA A C 1
ATOM 1214 O O . ALA A 1 157 ? -31.668 -2.538 10.871 1.00 89.81 157 ALA A O 1
ATOM 1215 N N . ASP A 1 158 ? -30.882 -0.725 9.777 1.00 90.56 158 ASP A N 1
ATOM 1216 C CA . ASP A 1 158 ? -32.127 0.055 9.755 1.00 90.56 158 ASP A CA 1
ATOM 1217 C C . ASP A 1 158 ? -32.723 0.365 11.139 1.00 90.56 158 ASP A C 1
ATOM 1219 O O . ASP A 1 158 ? -33.925 0.612 11.283 1.00 90.56 158 ASP A O 1
ATOM 1223 N N . ARG A 1 159 ? -31.881 0.379 12.178 1.00 90.31 159 ARG A N 1
ATOM 1224 C CA . ARG A 1 159 ? -32.239 0.867 13.510 1.00 90.31 159 ARG A CA 1
ATOM 1225 C C . ARG A 1 159 ? -31.343 2.016 13.928 1.00 90.31 159 ARG A C 1
ATOM 1227 O O . ARG A 1 159 ? -30.136 1.987 13.719 1.00 90.31 159 ARG A O 1
ATOM 1234 N N . GLU A 1 160 ? -31.954 3.009 14.557 1.00 92.69 160 GLU A N 1
ATOM 1235 C CA . GLU A 1 160 ? -31.218 4.079 15.215 1.00 92.69 160 GLU A CA 1
ATOM 1236 C C . GLU A 1 160 ? -30.539 3.518 16.471 1.00 92.69 160 GLU A C 1
ATOM 1238 O O . GLU A 1 160 ? -31.184 2.878 17.306 1.00 92.69 160 GLU A O 1
ATOM 1243 N N . VAL A 1 161 ? -29.228 3.721 16.566 1.00 93.06 161 VAL A N 1
ATOM 1244 C CA . VAL A 1 161 ? -28.386 3.314 17.693 1.00 93.06 161 VAL A CA 1
ATOM 1245 C C . VAL A 1 161 ? -27.477 4.476 18.067 1.00 93.06 161 VAL A C 1
ATOM 1247 O O . VAL A 1 161 ? -27.084 5.265 17.207 1.00 93.06 161 VAL A O 1
ATOM 1250 N N . ASP A 1 162 ? -27.146 4.591 19.350 1.00 92.8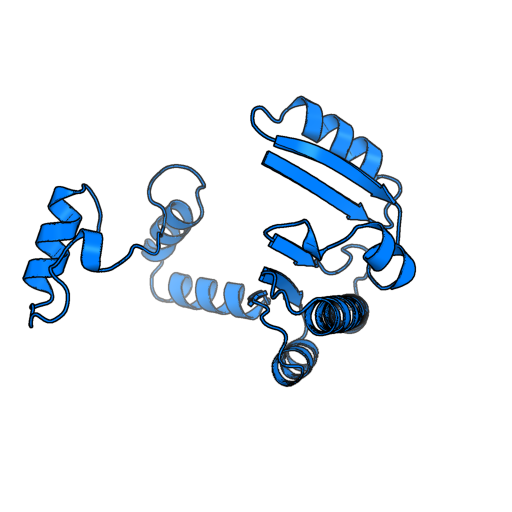1 162 ASP A N 1
ATOM 1251 C CA . ASP A 1 162 ? -26.151 5.553 19.812 1.00 92.81 162 ASP A CA 1
ATOM 1252 C C . ASP A 1 162 ? -24.730 4.964 19.753 1.00 92.81 162 ASP A C 1
ATOM 1254 O O . ASP A 1 162 ? -24.526 3.750 19.650 1.00 92.81 162 ASP A O 1
ATOM 1258 N N . MET A 1 163 ? -23.723 5.840 19.826 1.00 91.56 163 MET A N 1
ATOM 1259 C CA . MET A 1 163 ? -22.315 5.421 19.823 1.00 91.56 163 MET A CA 1
ATOM 1260 C C . MET A 1 163 ? -21.977 4.515 21.007 1.00 91.56 163 MET A C 1
ATOM 1262 O O . MET A 1 163 ? -21.151 3.622 20.870 1.00 91.56 163 MET A O 1
ATOM 1266 N N . HIS A 1 164 ? -22.623 4.709 22.160 1.00 93.88 164 HIS A N 1
ATOM 1267 C CA . HIS A 1 164 ? -22.378 3.878 23.334 1.00 93.88 164 HIS A CA 1
ATOM 1268 C C . HIS A 1 164 ? -22.752 2.415 23.074 1.00 93.88 164 HIS A C 1
ATOM 1270 O O . HIS A 1 164 ? -21.975 1.519 23.385 1.00 93.88 164 HIS A O 1
ATOM 1276 N N . THR A 1 165 ? -23.896 2.175 22.432 1.00 93.62 165 THR A N 1
ATOM 1277 C CA . THR A 1 165 ? -24.341 0.836 22.033 1.00 93.62 165 THR A CA 1
ATOM 1278 C C . THR A 1 165 ? -23.342 0.178 21.083 1.00 93.62 165 THR A C 1
ATOM 1280 O O . THR A 1 165 ? -23.066 -1.013 21.220 1.00 93.62 165 THR A O 1
ATOM 1283 N N . LEU A 1 166 ? -22.783 0.944 20.142 1.00 92.50 166 LEU A N 1
ATOM 1284 C CA . LEU A 1 166 ? -21.787 0.443 19.196 1.00 92.50 166 LEU A CA 1
ATOM 1285 C C . LEU A 1 166 ? -20.457 0.096 19.888 1.00 92.50 166 LEU A C 1
ATOM 1287 O O . LEU A 1 166 ? -19.920 -0.985 19.658 1.00 92.50 166 LEU A O 1
ATOM 1291 N N . ILE A 1 167 ? -19.974 0.962 20.784 1.00 93.75 167 ILE A N 1
ATOM 1292 C CA . ILE A 1 167 ? -18.762 0.722 21.584 1.00 93.75 167 ILE A CA 1
ATOM 1293 C C . ILE A 1 167 ? -18.935 -0.525 22.457 1.00 93.75 167 ILE A C 1
ATOM 1295 O O . ILE A 1 167 ? -18.074 -1.398 22.467 1.00 93.75 167 ILE A O 1
ATOM 1299 N N . GLU A 1 168 ? -20.067 -0.658 23.152 1.00 94.69 168 GLU A N 1
ATOM 1300 C CA . GLU A 1 168 ? -20.367 -1.835 23.976 1.00 94.69 168 GLU A CA 1
ATOM 1301 C C . GLU A 1 168 ? -20.444 -3.125 23.149 1.00 94.69 168 GLU A C 1
ATOM 1303 O O . GLU A 1 168 ? -20.031 -4.190 23.613 1.00 94.69 168 GLU A O 1
ATOM 1308 N N . ALA A 1 169 ? -20.961 -3.056 21.919 1.00 93.50 169 ALA A N 1
ATOM 1309 C CA . ALA A 1 169 ? -20.965 -4.195 21.009 1.00 93.50 169 ALA A CA 1
ATOM 1310 C C . ALA A 1 169 ? -19.537 -4.590 20.594 1.00 93.50 169 ALA A C 1
ATOM 1312 O O . ALA A 1 169 ? -19.200 -5.771 20.670 1.00 93.50 169 ALA A O 1
ATOM 1313 N N . GLY A 1 170 ? -18.688 -3.619 20.249 1.00 93.81 170 GLY A N 1
ATOM 1314 C CA . GLY A 1 170 ? -17.268 -3.841 19.956 1.00 93.81 170 GLY A CA 1
ATOM 1315 C C . GLY A 1 170 ? -16.494 -4.441 21.129 1.00 93.81 170 GLY A C 1
ATOM 1316 O O . GLY A 1 170 ? -15.821 -5.461 20.987 1.00 93.81 170 GLY A O 1
ATOM 1317 N N . LEU A 1 171 ? -16.683 -3.897 22.333 1.00 93.69 171 LEU A N 1
ATOM 1318 C CA . LEU A 1 171 ? -16.026 -4.393 23.546 1.00 93.69 171 LEU A CA 1
ATOM 1319 C C . LEU A 1 171 ? -16.369 -5.858 23.841 1.00 93.69 171 LEU A C 1
ATOM 1321 O O . LEU A 1 171 ? -15.510 -6.620 24.286 1.00 93.69 171 LEU A O 1
ATOM 1325 N N . ARG A 1 172 ? -17.602 -6.297 23.552 1.00 93.38 172 ARG A N 1
ATOM 1326 C CA . ARG A 1 172 ? -17.999 -7.714 23.685 1.00 93.38 172 ARG A CA 1
ATOM 1327 C C . ARG A 1 172 ? -17.256 -8.637 22.723 1.00 93.38 172 ARG A C 1
ATOM 1329 O O . ARG A 1 172 ? -17.166 -9.831 22.997 1.00 93.38 172 ARG A O 1
ATOM 1336 N N . HIS A 1 173 ? -16.740 -8.096 21.626 1.00 90.19 173 HIS A N 1
ATOM 1337 C CA . HIS A 1 173 ? -15.924 -8.806 20.647 1.00 90.19 173 HIS A CA 1
ATOM 1338 C C . HIS A 1 173 ? -14.424 -8.719 20.978 1.00 90.19 173 HIS A C 1
ATOM 1340 O O . HIS A 1 173 ? -13.611 -9.320 20.282 1.00 90.19 173 HIS A O 1
ATOM 1346 N N . GLY A 1 174 ? -14.051 -8.033 22.068 1.00 91.31 174 GLY A N 1
ATOM 1347 C CA . GLY A 1 174 ? -12.655 -7.766 22.413 1.00 91.31 174 GLY A CA 1
ATOM 1348 C C . GLY A 1 174 ? -12.027 -6.672 21.549 1.00 91.31 174 GLY A C 1
ATOM 1349 O O . GLY A 1 174 ? -10.808 -6.628 21.423 1.00 91.31 174 GLY A O 1
ATOM 1350 N N . GLU A 1 175 ? -12.849 -5.815 20.945 1.00 92.12 175 GLU A N 1
ATOM 1351 C CA . GLU A 1 175 ? -12.432 -4.772 20.013 1.00 92.12 175 GLU A CA 1
ATOM 1352 C C . GLU A 1 175 ? -12.644 -3.379 20.624 1.00 92.12 175 GLU A C 1
ATOM 1354 O O . GLU A 1 175 ? -13.489 -3.180 21.502 1.00 92.12 175 GLU A O 1
ATOM 1359 N N . VAL A 1 176 ? -11.875 -2.404 20.141 1.00 85.56 176 VAL A N 1
ATOM 1360 C CA . VAL A 1 176 ? -12.048 -0.980 20.453 1.00 85.56 176 VAL A CA 1
ATOM 1361 C C . VAL A 1 176 ? -12.671 -0.320 19.224 1.00 85.56 176 VAL A C 1
ATOM 1363 O O . VAL A 1 176 ? -12.118 -0.437 18.132 1.00 85.56 176 VAL A O 1
ATOM 1366 N N . VAL A 1 177 ? -13.831 0.321 19.401 1.00 79.19 177 VAL A N 1
ATOM 1367 C CA . VAL A 1 177 ? -14.662 0.903 18.327 1.00 79.19 177 VAL A CA 1
ATOM 1368 C C . VAL A 1 177 ? -14.843 2.400 18.526 1.00 79.19 177 VAL A C 1
ATOM 1370 O O . VAL A 1 177 ? -14.970 2.817 19.700 1.00 79.19 177 VAL A O 1
#

Foldseek 3Di:
DEDEDEEQDPCVVVVQVVVQVVDDPYHYHYDHDQLLDLVVVVVVPCLVDQEAEQEFDPPDPPQVVSLVSSLSNLLSVVVSCVVVVHDHEYEYEGADPVSVVVSVVVVRSYHYHYVVVVVVQVVVCVVPVVCVVVVVQAPPPDDDYDDDDPLVQQDDPPDDDDVVSSQVSQVVVVHGD

pLDDT: mean 87.66, std 7.96, range [53.03, 97.88]

Radius of gyration: 20.18 Å; chains: 1; bounding box: 53×37×46 Å